Protein AF-A0A7Y5WHW0-F1 (afdb_monomer_lite)

Foldseek 3Di:
DDLVVLQVLQLVLVVQCVVDDDPVSNVVSVVSNVVSLVVVCVQCVPLSVVCVVVPNDSNGGSPVSDDDDPPPPVDDD

Sequence (77 aa):
MADLELCRVWRASFWALHTQTSMAGLLRLVVLRQRCLDELERRDSAAVRAWLDHGAQAAGGPERYLRHPPDGHADAA

Structure (mmCIF, N/CA/C/O backbone):
data_AF-A0A7Y5WHW0-F1
#
_entry.id   AF-A0A7Y5WHW0-F1
#
loop_
_atom_site.group_PDB
_atom_site.id
_atom_site.type_symbol
_atom_site.label_atom_id
_atom_site.label_alt_id
_atom_site.label_comp_id
_atom_site.label_asym_id
_atom_site.label_entity_id
_atom_site.label_seq_id
_atom_site.pdbx_PDB_ins_code
_atom_site.Cartn_x
_atom_site.Cartn_y
_atom_site.Cartn_z
_atom_site.occupancy
_atom_site.B_iso_or_equiv
_atom_site.auth_seq_id
_atom_site.auth_comp_id
_atom_site.auth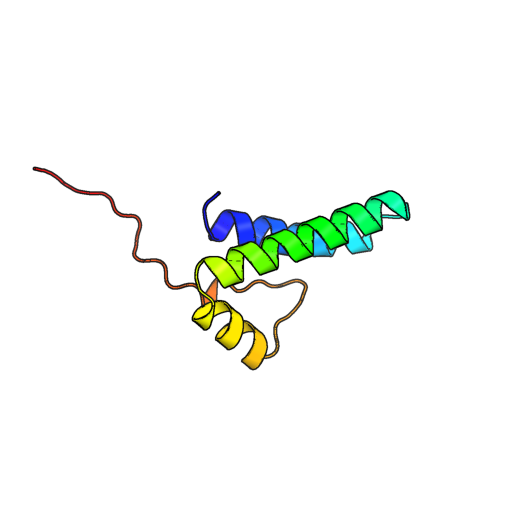_asym_id
_atom_site.auth_atom_id
_atom_site.pdbx_PDB_model_num
ATOM 1 N N . MET A 1 1 ? 10.839 12.535 -0.667 1.00 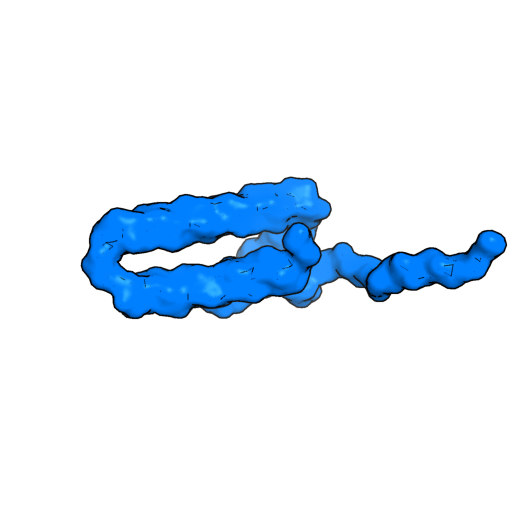65.50 1 MET A N 1
ATOM 2 C CA . MET A 1 1 ? 10.829 11.139 -0.170 1.00 65.50 1 MET A CA 1
ATOM 3 C C . MET A 1 1 ? 11.323 10.247 -1.295 1.00 65.50 1 MET A C 1
ATOM 5 O O . MET A 1 1 ? 10.715 10.302 -2.357 1.00 65.50 1 MET A O 1
ATOM 9 N N . ALA A 1 2 ? 12.425 9.519 -1.110 1.00 88.38 2 ALA A N 1
ATOM 10 C CA . ALA A 1 2 ? 12.943 8.561 -2.097 1.00 88.38 2 ALA A CA 1
ATOM 11 C C . ALA A 1 2 ? 12.043 7.312 -2.182 1.00 88.38 2 ALA A C 1
ATOM 13 O O . ALA A 1 2 ? 11.249 7.077 -1.268 1.00 88.38 2 ALA A O 1
ATOM 14 N N . ASP A 1 3 ? 12.152 6.507 -3.239 1.00 89.62 3 ASP A N 1
ATOM 15 C CA . ASP A 1 3 ? 11.261 5.350 -3.430 1.00 89.62 3 ASP A CA 1
ATOM 16 C C . ASP A 1 3 ? 11.426 4.300 -2.327 1.00 89.62 3 ASP A C 1
ATOM 18 O O . ASP A 1 3 ? 10.446 3.736 -1.840 1.00 89.62 3 ASP A O 1
ATOM 22 N N . LEU A 1 4 ? 12.659 4.092 -1.855 1.00 90.62 4 LEU A N 1
ATOM 23 C CA . LEU A 1 4 ? 12.935 3.191 -0.735 1.00 90.62 4 LEU A CA 1
ATOM 24 C C . LEU A 1 4 ? 12.277 3.661 0.567 1.00 90.62 4 LEU A C 1
ATOM 26 O O . LEU A 1 4 ? 11.794 2.837 1.343 1.00 90.62 4 LEU A O 1
ATOM 30 N N . GLU A 1 5 ? 12.210 4.973 0.800 1.00 93.00 5 GLU A N 1
ATOM 31 C CA . GLU A 1 5 ? 11.496 5.535 1.952 1.00 93.00 5 GLU A CA 1
ATOM 32 C C . GLU A 1 5 ? 9.987 5.306 1.830 1.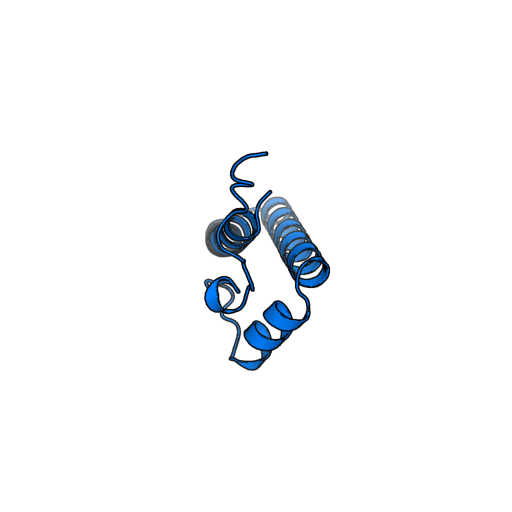00 93.00 5 GLU A C 1
ATOM 34 O O . GLU A 1 5 ? 9.342 4.900 2.795 1.00 93.00 5 GLU A O 1
ATOM 39 N N . LEU A 1 6 ? 9.428 5.463 0.629 1.00 94.25 6 LEU A N 1
ATOM 40 C CA . LEU A 1 6 ? 8.016 5.187 0.372 1.00 94.25 6 LEU A CA 1
ATOM 41 C C . LEU A 1 6 ? 7.669 3.710 0.617 1.00 94.25 6 LEU A C 1
ATOM 43 O O . LEU A 1 6 ? 6.662 3.400 1.256 1.00 94.25 6 LEU A O 1
ATOM 47 N N . CYS A 1 7 ? 8.543 2.792 0.199 1.00 94.00 7 CYS A N 1
ATOM 48 C CA . CYS A 1 7 ? 8.360 1.365 0.450 1.00 94.00 7 CYS A CA 1
ATOM 49 C C . CYS A 1 7 ? 8.503 1.001 1.938 1.00 94.00 7 CYS A C 1
ATOM 51 O O . CYS A 1 7 ? 7.757 0.162 2.449 1.00 94.00 7 CYS A O 1
ATOM 53 N N . ARG A 1 8 ? 9.408 1.664 2.675 1.00 94.56 8 ARG A N 1
ATOM 54 C CA . ARG A 1 8 ? 9.507 1.529 4.140 1.00 94.56 8 ARG A CA 1
ATOM 55 C C . ARG A 1 8 ? 8.217 1.974 4.825 1.00 94.56 8 ARG A C 1
ATOM 57 O O . ARG A 1 8 ? 7.712 1.241 5.675 1.00 94.56 8 ARG A O 1
ATOM 64 N N . VAL A 1 9 ? 7.653 3.120 4.432 1.00 96.50 9 VAL A N 1
ATOM 65 C CA . VAL A 1 9 ? 6.366 3.612 4.954 1.00 96.50 9 VAL A CA 1
ATOM 66 C C . VAL A 1 9 ? 5.240 2.622 4.649 1.00 96.50 9 V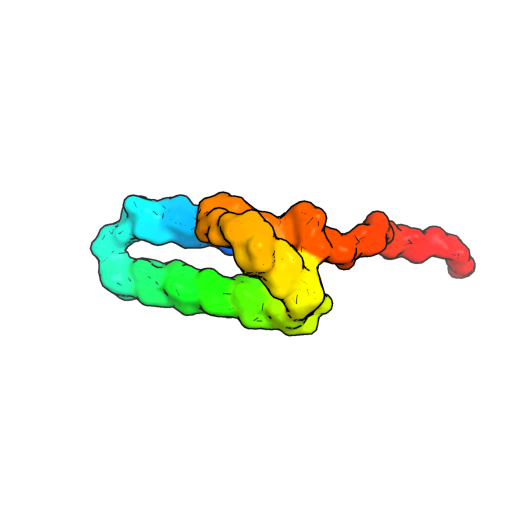AL A C 1
ATOM 68 O O . VAL A 1 9 ? 4.462 2.280 5.543 1.00 96.50 9 VAL A O 1
ATOM 71 N N . TRP A 1 10 ? 5.184 2.090 3.425 1.00 95.56 10 TRP A N 1
ATOM 72 C CA . TRP A 1 10 ? 4.223 1.053 3.049 1.00 95.56 10 TRP A CA 1
ATOM 73 C C . TRP A 1 10 ? 4.317 -0.183 3.960 1.00 95.56 10 TRP A C 1
ATOM 75 O O . TRP A 1 10 ? 3.308 -0.585 4.546 1.00 95.56 10 TRP A O 1
ATOM 85 N N . ARG A 1 11 ? 5.514 -0.748 4.166 1.00 95.62 11 ARG A N 1
ATOM 86 C CA . ARG A 1 11 ? 5.701 -1.925 5.037 1.00 95.62 11 ARG A CA 1
ATOM 87 C C . ARG A 1 11 ? 5.389 -1.625 6.503 1.00 95.62 11 ARG A C 1
ATOM 89 O O . ARG A 1 11 ? 4.712 -2.411 7.161 1.00 95.62 11 ARG A O 1
ATOM 96 N N . ALA A 1 12 ? 5.825 -0.477 7.015 1.00 96.25 12 ALA A N 1
ATOM 97 C CA . ALA A 1 12 ? 5.551 -0.069 8.393 1.00 96.25 12 ALA A CA 1
ATOM 98 C C . ALA A 1 12 ? 4.045 0.106 8.651 1.00 96.25 12 ALA A C 1
ATOM 100 O O . ALA A 1 12 ? 3.532 -0.328 9.683 1.00 96.25 12 ALA A O 1
ATOM 101 N N . SER A 1 13 ? 3.315 0.682 7.691 1.00 96.75 13 SER A N 1
ATOM 102 C CA . SER A 1 13 ? 1.866 0.879 7.811 1.00 96.75 13 SER A CA 1
ATOM 103 C C . SER A 1 13 ? 1.077 -0.434 7.890 1.00 96.75 13 SER A C 1
ATOM 105 O O . SER A 1 13 ? 0.024 -0.463 8.524 1.00 96.75 13 SER A O 1
ATOM 107 N N . PHE A 1 14 ? 1.582 -1.529 7.305 1.00 96.12 14 PHE A N 1
ATOM 108 C CA . PHE A 1 14 ? 0.969 -2.853 7.440 1.00 96.12 14 PHE A CA 1
ATOM 109 C C . PHE A 1 14 ? 1.009 -3.327 8.893 1.00 96.12 14 PHE A C 1
ATOM 111 O O . PHE A 1 14 ? -0.019 -3.710 9.447 1.00 96.12 14 PHE A O 1
ATOM 118 N N . TRP A 1 15 ? 2.170 -3.249 9.543 1.00 96.25 15 TRP A N 1
ATOM 119 C CA . TRP A 1 15 ? 2.302 -3.637 10.948 1.00 96.25 15 TRP A CA 1
ATOM 120 C C . TRP A 1 15 ? 1.513 -2.713 11.874 1.00 96.25 15 TRP A C 1
ATOM 122 O O . TRP A 1 15 ? 0.860 -3.186 12.800 1.00 96.25 15 TRP A O 1
ATOM 132 N N . ALA A 1 16 ? 1.486 -1.412 11.576 1.00 97.19 16 ALA A N 1
ATOM 133 C CA . ALA A 1 16 ? 0.676 -0.456 12.322 1.00 97.19 16 ALA A CA 1
ATOM 134 C C . ALA A 1 16 ? -0.832 -0.759 12.240 1.00 97.19 16 ALA A C 1
ATOM 136 O O . ALA A 1 16 ? -1.541 -0.543 13.218 1.00 97.19 16 ALA A O 1
ATOM 137 N N . LEU A 1 17 ? -1.335 -1.289 11.116 1.00 96.75 17 LEU A N 1
ATOM 138 C CA . LEU A 1 17 ? -2.738 -1.717 11.011 1.00 96.75 17 LEU A CA 1
ATOM 139 C C . LEU A 1 17 ? -3.067 -2.870 11.967 1.00 96.75 17 LEU A C 1
ATOM 141 O O . LEU A 1 17 ? -4.174 -2.912 12.489 1.00 96.75 17 LEU A O 1
ATOM 145 N N . HIS A 1 18 ? -2.117 -3.771 12.226 1.00 95.06 18 HIS A N 1
ATOM 146 C CA . HIS A 1 18 ? -2.332 -4.933 13.098 1.00 95.06 18 HIS A CA 1
ATOM 147 C C . HIS A 1 18 ? -2.341 -4.575 14.586 1.00 95.06 18 HIS A C 1
ATOM 149 O O . HIS A 1 18 ? -2.879 -5.326 15.394 1.00 95.06 18 HIS A O 1
ATOM 155 N N . THR A 1 19 ? -1.742 -3.445 14.959 1.00 96.69 19 THR A N 1
ATOM 156 C CA . THR A 1 19 ? -1.645 -3.003 16.357 1.00 96.69 19 THR A CA 1
ATOM 157 C C . THR A 1 19 ? -2.594 -1.853 16.688 1.00 96.69 19 THR A C 1
ATOM 159 O O . THR A 1 19 ? -2.773 -1.515 17.858 1.00 96.69 19 THR A O 1
ATOM 162 N N . GLN A 1 20 ? -3.218 -1.238 15.681 1.00 97.75 20 GLN A N 1
ATOM 163 C CA . GLN A 1 20 ? -4.112 -0.107 15.871 1.00 97.75 20 GLN A CA 1
ATOM 164 C C . GLN A 1 20 ? -5.509 -0.556 16.307 1.00 97.75 20 GLN A C 1
ATOM 166 O O . GLN A 1 20 ? -6.166 -1.343 15.637 1.00 97.75 20 GLN A O 1
ATOM 171 N N . THR A 1 21 ? -5.995 0.018 17.406 1.00 96.94 21 THR A N 1
ATOM 172 C CA . THR A 1 21 ? -7.294 -0.334 17.999 1.00 96.94 21 THR A CA 1
ATOM 173 C C . THR A 1 21 ? -8.376 0.713 17.746 1.00 96.94 21 THR A C 1
ATOM 175 O O . THR A 1 21 ? -9.564 0.408 17.821 1.00 96.94 21 THR A O 1
ATOM 178 N N . SER A 1 22 ? -7.996 1.953 17.425 1.00 98.12 22 SER A N 1
ATOM 179 C CA . SER A 1 22 ? -8.959 3.022 17.162 1.00 98.12 22 SER A CA 1
ATOM 180 C C . SER A 1 22 ? -9.396 3.045 15.697 1.00 98.12 22 SER A C 1
ATOM 182 O O . SER A 1 22 ? -8.565 3.053 14.788 1.00 98.12 22 SER A O 1
ATOM 184 N N . MET A 1 23 ? -10.706 3.165 15.458 1.00 97.69 23 MET A N 1
ATOM 185 C CA . MET A 1 23 ? -11.270 3.286 14.106 1.00 97.69 23 MET A CA 1
ATOM 186 C C . MET A 1 23 ? -10.686 4.486 13.346 1.00 97.69 23 MET A C 1
ATOM 188 O O . MET A 1 23 ? -10.286 4.373 12.191 1.00 97.69 23 MET A O 1
ATOM 192 N N . ALA A 1 24 ? -10.556 5.634 14.017 1.00 97.94 24 ALA A N 1
ATOM 193 C CA . ALA A 1 24 ? -9.935 6.818 13.428 1.00 97.94 24 ALA A CA 1
ATOM 194 C C . ALA A 1 24 ? -8.455 6.582 13.066 1.00 97.94 24 ALA A C 1
ATOM 196 O O . ALA A 1 24 ? -7.973 7.099 12.060 1.00 97.94 24 ALA A O 1
ATOM 197 N N . GLY A 1 25 ? -7.725 5.797 13.867 1.00 98.12 25 GLY A N 1
ATOM 198 C CA . GLY A 1 25 ? -6.355 5.390 13.563 1.00 98.12 25 GLY A CA 1
ATOM 199 C C . GLY A 1 25 ? -6.276 4.448 12.364 1.00 98.12 25 GLY A C 1
ATOM 200 O O . GLY A 1 25 ? -5.435 4.661 11.492 1.00 98.12 25 GLY A O 1
ATOM 201 N N . LEU A 1 26 ? -7.176 3.464 12.282 1.00 98.31 26 LEU A N 1
ATOM 202 C CA . LEU A 1 26 ? -7.274 2.552 11.140 1.00 98.31 26 LEU A CA 1
ATOM 203 C C . LEU A 1 26 ? -7.547 3.320 9.843 1.00 98.31 26 LEU A C 1
ATOM 205 O O . LEU A 1 26 ? -6.833 3.129 8.862 1.00 98.31 26 LEU A O 1
ATOM 209 N N . LEU A 1 27 ? -8.497 4.261 9.858 1.00 98.31 27 LEU A N 1
ATOM 210 C CA . LEU A 1 27 ? -8.792 5.112 8.701 1.00 98.31 27 LEU A CA 1
ATOM 211 C C . LEU A 1 27 ? -7.567 5.921 8.254 1.00 98.31 27 LEU A C 1
ATOM 213 O O . LEU A 1 27 ? -7.260 5.960 7.064 1.00 98.31 27 LEU A O 1
ATOM 217 N N . ARG A 1 28 ? -6.816 6.518 9.191 1.00 98.25 28 ARG A N 1
ATOM 218 C CA . ARG A 1 28 ? -5.576 7.243 8.854 1.00 98.25 28 ARG A CA 1
ATOM 219 C C . ARG A 1 28 ? -4.532 6.340 8.198 1.00 98.25 28 ARG A C 1
ATOM 221 O O . ARG A 1 28 ? -3.870 6.773 7.259 1.00 98.25 28 ARG A O 1
ATOM 228 N N . LEU A 1 29 ? -4.389 5.102 8.668 1.00 98.25 29 LEU A N 1
ATOM 229 C CA . LEU A 1 29 ? -3.446 4.136 8.101 1.00 98.25 29 LEU A CA 1
ATOM 230 C C . LEU A 1 29 ? -3.870 3.660 6.707 1.00 98.25 29 LEU A C 1
ATOM 232 O O . LEU A 1 29 ? -3.019 3.544 5.829 1.00 98.25 29 LEU A O 1
ATOM 236 N N . VAL A 1 30 ? -5.166 3.447 6.471 1.00 97.38 30 VAL A N 1
ATOM 237 C CA . VAL A 1 30 ? -5.694 3.125 5.134 1.00 97.38 30 VAL A CA 1
ATOM 238 C C . VAL A 1 30 ? -5.430 4.272 4.157 1.00 97.38 30 VAL A C 1
ATOM 240 O O . VAL A 1 30 ? -4.894 4.038 3.076 1.00 97.38 30 VAL A O 1
ATOM 243 N N . VAL A 1 31 ? -5.706 5.517 4.558 1.00 98.31 31 VAL A N 1
ATOM 244 C CA . VAL A 1 31 ? -5.418 6.710 3.740 1.00 98.31 31 VAL A CA 1
ATOM 245 C C . VAL A 1 31 ? -3.921 6.842 3.448 1.00 98.31 31 VAL A C 1
ATOM 247 O O . VAL A 1 31 ? -3.535 7.149 2.322 1.00 98.31 31 VAL A O 1
ATOM 250 N N . LEU A 1 32 ? -3.058 6.590 4.438 1.00 97.94 32 LEU A N 1
ATOM 251 C CA . LEU A 1 32 ? -1.607 6.594 4.240 1.00 97.94 32 LEU A CA 1
ATOM 252 C C . LEU A 1 32 ? -1.179 5.548 3.204 1.00 97.94 32 LEU A C 1
ATOM 254 O O . LEU A 1 32 ? -0.362 5.845 2.334 1.00 97.94 32 LEU A O 1
ATOM 258 N N . ARG A 1 33 ? -1.738 4.339 3.282 1.00 96.94 33 ARG A N 1
ATOM 259 C CA . ARG A 1 33 ? -1.445 3.253 2.340 1.00 96.94 33 ARG A CA 1
ATOM 260 C C . ARG A 1 33 ? -1.887 3.581 0.925 1.00 96.94 33 ARG A C 1
ATOM 262 O O . ARG A 1 33 ? -1.109 3.346 0.008 1.00 96.94 33 ARG A O 1
ATOM 269 N N . GLN A 1 34 ? -3.074 4.161 0.763 1.00 97.38 34 GLN A N 1
ATOM 270 C CA . GLN A 1 34 ? -3.548 4.631 -0.536 1.00 97.38 34 GLN A CA 1
ATOM 271 C C . GLN A 1 34 ? -2.570 5.648 -1.134 1.00 97.38 34 GLN A C 1
ATOM 273 O O . GLN A 1 34 ? -2.066 5.429 -2.225 1.00 97.38 34 GLN A O 1
ATOM 278 N N . ARG A 1 35 ? -2.176 6.673 -0.366 1.00 97.69 35 ARG A N 1
ATOM 279 C CA . ARG A 1 35 ? -1.193 7.671 -0.826 1.00 97.69 35 ARG A CA 1
ATOM 280 C C . ARG A 1 35 ? 0.157 7.061 -1.205 1.00 97.69 35 ARG A C 1
ATOM 282 O O . ARG A 1 35 ? 0.809 7.564 -2.113 1.00 97.69 35 ARG A O 1
ATOM 289 N N . CYS A 1 36 ? 0.596 6.009 -0.507 1.00 95.88 36 CYS A N 1
ATOM 290 C CA . CYS A 1 36 ? 1.821 5.304 -0.882 1.00 95.88 36 CYS A CA 1
ATOM 291 C C . CYS A 1 36 ? 1.678 4.616 -2.240 1.00 95.88 36 CYS A C 1
ATOM 293 O O . CYS A 1 36 ? 2.585 4.726 -3.056 1.00 95.88 36 CYS A O 1
ATOM 295 N N . LEU A 1 37 ? 0.560 3.925 -2.479 1.00 94.75 37 LEU A N 1
ATOM 296 C CA . LEU A 1 37 ? 0.294 3.271 -3.761 1.00 94.75 37 LEU A CA 1
ATOM 297 C C . LEU A 1 37 ? 0.168 4.287 -4.893 1.00 94.75 37 LEU A C 1
ATOM 299 O O . LEU A 1 37 ? 0.832 4.113 -5.908 1.00 94.75 37 LEU A O 1
ATOM 303 N N . ASP A 1 38 ? -0.590 5.363 -4.680 1.00 96.50 38 ASP A N 1
A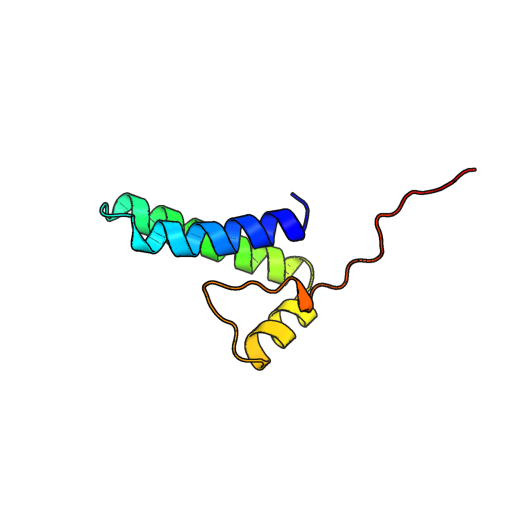TOM 304 C CA . ASP A 1 38 ? -0.763 6.436 -5.662 1.00 96.50 38 ASP A CA 1
ATOM 305 C C . ASP A 1 38 ? 0.600 7.016 -6.072 1.00 96.50 38 ASP A C 1
ATOM 307 O O . ASP A 1 38 ? 0.888 7.211 -7.250 1.00 96.50 38 ASP A O 1
ATOM 311 N N . GLU A 1 39 ? 1.479 7.261 -5.096 1.00 96.31 39 GLU A N 1
ATOM 312 C CA . GLU A 1 39 ? 2.804 7.815 -5.358 1.00 96.31 39 GLU A CA 1
ATOM 313 C C . GLU A 1 39 ? 3.757 6.795 -6.006 1.00 96.31 39 GLU A C 1
ATOM 315 O O . GLU A 1 39 ? 4.540 7.178 -6.874 1.00 96.31 39 GLU A O 1
ATOM 320 N N . LEU A 1 40 ? 3.690 5.511 -5.636 1.00 93.56 40 LEU A N 1
ATOM 321 C CA . LEU A 1 40 ? 4.457 4.443 -6.293 1.00 93.56 40 LEU A CA 1
ATOM 322 C C . LEU A 1 40 ? 4.030 4.280 -7.757 1.00 93.56 40 LEU A C 1
ATOM 324 O O . LEU A 1 40 ? 4.881 4.213 -8.641 1.00 93.56 40 LEU A O 1
ATOM 328 N N . GLU A 1 41 ? 2.724 4.267 -8.024 1.00 94.44 41 GLU A N 1
ATOM 329 C CA . GLU A 1 41 ? 2.169 4.143 -9.373 1.00 94.44 41 GLU A CA 1
ATOM 330 C C . GLU A 1 41 ? 2.504 5.367 -10.232 1.00 94.44 41 GLU A C 1
ATOM 332 O O . GLU A 1 41 ? 2.886 5.225 -11.395 1.00 94.44 41 GLU A O 1
ATOM 337 N N . ARG A 1 42 ? 2.451 6.571 -9.647 1.00 95.19 42 ARG A N 1
ATOM 338 C CA . ARG A 1 42 ? 2.851 7.816 -10.318 1.00 95.19 42 ARG A CA 1
ATOM 339 C C . ARG A 1 42 ? 4.331 7.820 -10.718 1.00 95.19 42 ARG A C 1
ATOM 341 O O . ARG A 1 42 ? 4.681 8.464 -11.706 1.00 95.19 42 ARG A O 1
ATOM 348 N N . ARG A 1 43 ? 5.204 7.168 -9.941 1.00 93.50 43 ARG A N 1
ATOM 349 C CA . ARG A 1 43 ? 6.656 7.120 -10.195 1.00 93.50 43 ARG A CA 1
ATOM 350 C C . ARG A 1 43 ? 7.057 6.028 -11.175 1.00 93.50 43 ARG A C 1
ATOM 352 O O . ARG A 1 43 ? 7.840 6.301 -12.078 1.00 93.50 43 ARG A O 1
ATOM 359 N N . ASP A 1 44 ? 6.531 4.820 -10.998 1.00 92.62 44 ASP A N 1
ATOM 360 C CA . ASP A 1 44 ? 6.848 3.669 -11.842 1.00 92.62 44 ASP A CA 1
ATOM 361 C C . ASP A 1 44 ? 5.667 2.683 -11.867 1.00 92.62 44 ASP A C 1
ATOM 363 O O . ASP A 1 44 ? 5.635 1.658 -11.179 1.00 92.62 44 ASP A O 1
ATOM 367 N N . SER A 1 45 ? 4.661 3.003 -12.683 1.00 93.94 45 SER A N 1
ATOM 368 C CA . SER A 1 45 ? 3.476 2.157 -12.874 1.00 93.94 45 SER A CA 1
ATOM 369 C C . SER A 1 45 ? 3.819 0.761 -13.405 1.00 93.94 45 SER A C 1
ATOM 371 O O . SER A 1 45 ? 3.123 -0.205 -13.083 1.00 93.94 45 SER A O 1
ATOM 373 N N . ALA A 1 46 ? 4.910 0.615 -14.167 1.00 93.25 46 ALA A N 1
ATOM 374 C CA . ALA A 1 46 ? 5.368 -0.679 -14.661 1.00 93.25 46 ALA A CA 1
ATOM 375 C C . ALA A 1 46 ? 5.905 -1.555 -13.519 1.00 93.25 46 ALA A C 1
ATOM 377 O O . ALA A 1 46 ? 5.548 -2.732 -13.436 1.00 93.25 46 ALA A O 1
ATOM 378 N N . ALA A 1 47 ? 6.697 -0.985 -12.608 1.00 92.00 47 ALA A N 1
ATOM 379 C CA . ALA A 1 47 ? 7.164 -1.680 -11.411 1.00 92.00 47 ALA A CA 1
ATOM 380 C C . ALA A 1 47 ? 6.011 -2.078 -10.482 1.00 92.00 47 ALA A C 1
ATOM 382 O O . ALA A 1 47 ? 5.984 -3.208 -9.988 1.00 92.00 47 ALA A O 1
ATOM 383 N N . VAL A 1 48 ? 5.033 -1.189 -10.269 1.00 93.06 48 VAL A N 1
ATOM 384 C CA . VAL A 1 48 ? 3.841 -1.501 -9.460 1.00 93.06 48 VAL A CA 1
ATOM 385 C C . VAL A 1 48 ? 3.043 -2.638 -10.087 1.00 93.06 48 VAL A C 1
ATOM 387 O O . VAL A 1 48 ? 2.671 -3.580 -9.389 1.00 93.06 48 VAL A O 1
ATOM 390 N N . ARG A 1 49 ? 2.839 -2.610 -11.406 1.00 93.88 49 ARG A N 1
ATOM 391 C CA . ARG A 1 49 ? 2.149 -3.689 -12.115 1.00 93.88 49 ARG A CA 1
ATOM 392 C C . ARG A 1 49 ? 2.898 -5.016 -12.004 1.00 93.88 49 ARG A C 1
ATOM 394 O O . ARG A 1 49 ? 2.297 -6.016 -11.628 1.00 93.88 49 ARG A O 1
ATOM 401 N N . ALA A 1 50 ? 4.212 -5.012 -12.228 1.00 93.25 50 ALA A N 1
ATOM 402 C CA . ALA A 1 50 ? 5.042 -6.203 -12.070 1.00 93.25 50 ALA A CA 1
ATOM 403 C C . ALA A 1 50 ? 4.969 -6.761 -10.640 1.00 93.25 50 ALA A C 1
ATOM 405 O O . ALA A 1 50 ? 4.880 -7.973 -10.451 1.00 93.25 50 ALA A O 1
ATOM 406 N N . TRP A 1 51 ? 4.959 -5.893 -9.629 1.00 93.31 51 TRP A N 1
ATOM 407 C CA . TRP A 1 51 ? 4.791 -6.302 -8.240 1.00 93.31 51 TRP A CA 1
ATOM 408 C C . TRP A 1 51 ? 3.436 -6.966 -7.972 1.00 93.31 51 TRP A C 1
ATOM 410 O O . TRP A 1 51 ? 3.403 -8.027 -7.344 1.00 93.31 51 TRP A O 1
ATOM 420 N N . LEU A 1 52 ? 2.343 -6.378 -8.465 1.00 92.06 52 LEU A N 1
ATOM 421 C CA . LEU A 1 52 ? 0.990 -6.922 -8.327 1.00 92.06 52 LEU A CA 1
ATOM 422 C C . LEU A 1 52 ? 0.844 -8.277 -9.034 1.00 92.06 52 LEU A C 1
ATOM 424 O O . LEU A 1 52 ? 0.365 -9.229 -8.417 1.00 92.06 52 LEU A O 1
ATOM 428 N N . ASP A 1 53 ? 1.340 -8.393 -10.268 1.00 94.12 53 ASP A N 1
ATOM 429 C CA . ASP A 1 53 ? 1.251 -9.613 -11.083 1.00 94.12 53 ASP A CA 1
ATOM 430 C C . ASP A 1 53 ? 2.008 -10.805 -10.460 1.00 94.12 53 ASP A C 1
ATOM 432 O O . ASP A 1 53 ? 1.646 -11.961 -10.670 1.00 94.12 53 ASP A O 1
ATOM 436 N N . HIS A 1 54 ? 3.026 -10.545 -9.631 1.00 89.81 54 HIS A N 1
ATOM 437 C CA . HIS A 1 54 ? 3.797 -11.568 -8.910 1.00 89.81 54 HIS A CA 1
ATOM 438 C C . HIS A 1 54 ? 3.276 -11.837 -7.484 1.00 89.81 54 HIS A C 1
ATOM 440 O O . HIS A 1 54 ? 4.030 -12.293 -6.618 1.00 89.81 54 HIS A O 1
ATOM 446 N N . GLY A 1 55 ? 1.999 -11.542 -7.218 1.00 88.25 55 GLY A N 1
ATOM 447 C CA . GLY A 1 55 ? 1.334 -11.871 -5.954 1.00 88.25 55 GLY A CA 1
ATOM 448 C C . GLY A 1 55 ? 1.706 -10.937 -4.803 1.00 88.25 55 GLY A C 1
ATOM 449 O O . GLY A 1 55 ? 2.056 -11.409 -3.721 1.00 88.25 55 GLY A O 1
ATOM 450 N N . ALA A 1 56 ? 1.662 -9.621 -5.041 1.00 87.44 56 ALA A N 1
ATOM 451 C CA . ALA A 1 56 ? 2.013 -8.580 -4.074 1.00 87.44 56 ALA A CA 1
ATOM 452 C C . ALA A 1 56 ? 1.584 -8.901 -2.630 1.00 87.44 56 ALA A C 1
ATOM 454 O O . ALA A 1 56 ? 0.402 -8.983 -2.295 1.00 87.44 56 ALA A O 1
ATOM 455 N N . GLN A 1 57 ? 2.571 -9.030 -1.742 1.00 89.00 57 GLN A N 1
ATOM 456 C CA . GLN A 1 57 ? 2.329 -9.233 -0.318 1.00 89.00 57 GLN A CA 1
ATOM 457 C C . GLN A 1 57 ? 2.187 -7.879 0.378 1.00 89.00 57 GLN A C 1
ATOM 459 O O . GLN A 1 57 ? 3.100 -7.057 0.326 1.00 89.00 57 GLN A O 1
ATOM 464 N N . ALA A 1 58 ? 1.079 -7.667 1.092 1.00 84.19 58 ALA A N 1
ATOM 465 C CA . ALA A 1 58 ? 0.780 -6.400 1.770 1.00 84.19 58 ALA A CA 1
ATOM 466 C C . ALA A 1 58 ? 1.805 -5.996 2.852 1.00 84.19 58 ALA A C 1
ATOM 468 O O . ALA A 1 58 ? 1.921 -4.805 3.148 1.00 84.19 58 ALA A O 1
ATOM 469 N N . ALA A 1 59 ? 2.520 -6.980 3.416 1.00 88.38 59 ALA A N 1
ATOM 470 C CA . ALA A 1 59 ? 3.625 -6.813 4.365 1.00 88.38 59 ALA A CA 1
ATOM 471 C C . ALA A 1 59 ? 4.997 -6.611 3.688 1.00 88.38 59 ALA A C 1
ATOM 473 O O . ALA A 1 59 ? 5.937 -6.133 4.325 1.00 88.38 59 ALA A O 1
ATOM 474 N N . GLY A 1 60 ? 5.119 -7.004 2.416 1.00 86.81 60 GLY A N 1
ATOM 475 C CA . GLY A 1 60 ? 6.265 -6.705 1.558 1.00 86.81 60 GLY A CA 1
ATOM 476 C C . GLY A 1 60 ? 6.062 -5.384 0.816 1.00 86.81 60 GLY A C 1
ATOM 477 O O . GLY A 1 60 ? 5.104 -4.668 1.088 1.00 86.81 60 GLY A O 1
ATOM 478 N N . GLY A 1 61 ? 6.940 -5.058 -0.128 1.00 86.69 61 GLY A N 1
ATOM 479 C CA . GLY A 1 61 ? 6.811 -3.876 -0.981 1.00 86.69 61 GLY A CA 1
ATOM 480 C C . GLY A 1 61 ? 7.377 -4.110 -2.387 1.00 86.69 61 GLY A C 1
ATOM 481 O O . GLY A 1 61 ? 7.875 -5.205 -2.682 1.00 86.69 61 GLY A O 1
ATOM 482 N N . PRO A 1 62 ? 7.271 -3.108 -3.278 1.00 87.00 62 PRO A N 1
ATOM 483 C CA . PRO A 1 62 ? 7.727 -3.210 -4.659 1.00 87.00 62 PRO A CA 1
ATOM 484 C C . PRO A 1 62 ? 9.235 -2.979 -4.827 1.00 87.00 62 PRO A C 1
ATOM 486 O O . PRO A 1 62 ? 9.681 -2.872 -5.963 1.00 87.00 62 PRO A O 1
ATOM 489 N N . GLU A 1 63 ? 10.039 -2.921 -3.753 1.00 89.62 63 GLU A N 1
ATOM 490 C CA . GLU A 1 63 ? 11.464 -2.541 -3.811 1.00 89.62 63 GLU A CA 1
ATOM 491 C C . GLU A 1 63 ? 12.256 -3.305 -4.880 1.00 89.62 63 GLU A C 1
ATOM 493 O O . GLU A 1 63 ? 13.112 -2.732 -5.542 1.00 89.62 63 GLU A O 1
ATOM 498 N N . ARG A 1 64 ? 11.941 -4.590 -5.079 1.00 87.50 64 ARG A N 1
ATOM 499 C CA . ARG A 1 64 ? 12.606 -5.463 -6.061 1.00 87.50 64 ARG A CA 1
ATOM 500 C C . ARG A 1 64 ? 12.236 -5.189 -7.526 1.00 87.50 64 ARG A C 1
ATOM 502 O O . ARG A 1 64 ? 12.879 -5.733 -8.414 1.00 87.50 64 ARG A O 1
ATOM 509 N N . TYR A 1 65 ? 11.180 -4.417 -7.768 1.00 87.62 65 TYR A N 1
ATOM 510 C CA . TYR A 1 65 ? 10.662 -4.091 -9.101 1.00 87.62 65 TYR A CA 1
ATOM 511 C C . TYR A 1 65 ? 10.968 -2.661 -9.519 1.00 87.62 65 TYR A C 1
ATOM 513 O O . TYR A 1 65 ? 10.987 -2.375 -10.713 1.00 87.62 65 TYR A O 1
ATOM 521 N N . LEU A 1 66 ? 11.181 -1.774 -8.546 1.00 85.81 66 LEU A N 1
ATOM 522 C CA . LEU A 1 66 ? 11.503 -0.383 -8.810 1.00 85.81 66 LEU A CA 1
ATOM 523 C C . LEU A 1 66 ? 12.813 -0.307 -9.592 1.00 85.81 66 LEU A C 1
ATOM 525 O O . LEU A 1 66 ? 13.858 -0.782 -9.141 1.00 85.81 66 LEU A O 1
ATOM 529 N N . ARG A 1 67 ? 12.774 0.318 -10.769 1.00 76.56 67 ARG A N 1
ATOM 530 C CA . ARG A 1 67 ? 14.000 0.679 -11.480 1.00 76.56 67 ARG A CA 1
ATOM 531 C C . ARG A 1 67 ? 14.600 1.883 -10.767 1.00 76.56 67 ARG A C 1
ATOM 533 O O . ARG A 1 67 ? 14.121 2.999 -10.929 1.00 76.56 67 ARG A O 1
ATOM 540 N N . HIS A 1 68 ? 15.656 1.687 -9.988 1.00 63.12 68 HIS A N 1
ATOM 541 C CA . HIS A 1 68 ? 16.547 2.792 -9.641 1.00 63.12 68 HIS A CA 1
ATOM 542 C C . HIS A 1 68 ? 17.834 2.668 -10.462 1.00 63.12 68 HIS A C 1
ATOM 544 O O . HIS A 1 68 ? 18.468 1.611 -10.425 1.00 63.12 68 HIS A O 1
ATOM 550 N N . PRO A 1 69 ? 18.243 3.709 -11.214 1.00 45.59 69 PRO A N 1
ATOM 551 C CA . PRO A 1 69 ? 19.660 3.861 -11.501 1.00 45.59 69 PRO A CA 1
ATOM 552 C C . PRO A 1 69 ? 20.399 4.004 -10.156 1.00 45.59 69 PRO A C 1
ATOM 554 O O . PRO A 1 69 ? 19.806 4.536 -9.211 1.00 45.59 69 PRO A O 1
ATOM 557 N N . PRO A 1 70 ? 21.657 3.531 -10.030 1.00 40.28 70 PRO A N 1
ATOM 558 C CA . PRO A 1 70 ? 22.477 3.909 -8.884 1.00 40.28 70 PRO A CA 1
ATOM 559 C C . PRO A 1 70 ? 22.458 5.434 -8.797 1.00 40.28 70 PRO A C 1
ATOM 561 O O . PRO A 1 70 ? 22.497 6.099 -9.835 1.00 40.28 70 PRO A O 1
ATOM 564 N N . ASP A 1 71 ? 22.308 5.951 -7.579 1.00 52.41 71 ASP A N 1
ATOM 565 C CA . ASP A 1 71 ? 22.223 7.374 -7.275 1.00 52.41 71 ASP A CA 1
ATOM 566 C C . ASP A 1 71 ? 23.087 8.193 -8.234 1.00 52.41 71 ASP A C 1
ATOM 568 O O . ASP A 1 71 ? 24.290 7.949 -8.347 1.00 52.41 71 ASP A O 1
ATOM 572 N N . GLY A 1 72 ? 22.472 9.149 -8.934 1.00 48.38 72 GLY A N 1
ATOM 573 C CA . GLY A 1 72 ? 23.187 10.124 -9.744 1.00 48.38 72 GLY A CA 1
ATOM 574 C C . GLY A 1 72 ? 24.076 10.985 -8.854 1.00 48.38 72 GLY A C 1
ATOM 575 O O . GLY A 1 72 ? 23.733 12.122 -8.545 1.00 48.38 72 GLY A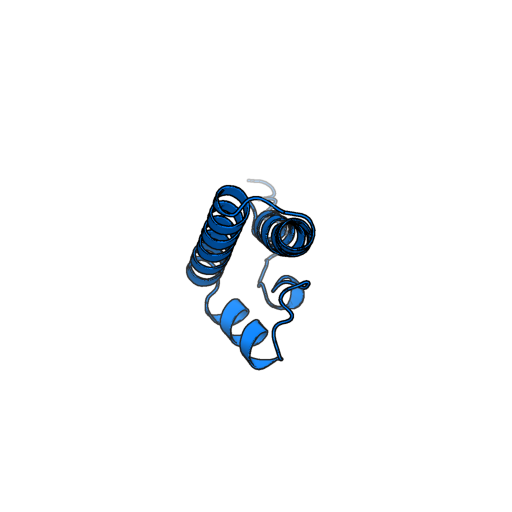 O 1
ATOM 576 N N . HIS A 1 73 ? 25.235 10.457 -8.468 1.00 44.41 73 HIS A N 1
ATOM 577 C CA . HIS A 1 73 ? 26.427 11.265 -8.326 1.00 44.41 73 HIS A CA 1
ATOM 578 C C . HIS A 1 73 ? 26.736 11.742 -9.740 1.00 44.41 73 HIS A C 1
ATOM 580 O O . HIS A 1 73 ? 27.339 11.030 -10.542 1.00 44.41 73 HIS A O 1
ATOM 586 N N . ALA A 1 74 ? 26.221 12.926 -10.068 1.00 45.38 74 ALA A N 1
ATOM 587 C CA . ALA A 1 74 ? 26.792 13.732 -11.125 1.00 45.38 74 ALA A CA 1
ATOM 588 C C . ALA A 1 74 ? 28.233 14.023 -10.699 1.00 45.38 74 ALA A C 1
ATOM 590 O O . ALA A 1 74 ? 28.491 14.919 -9.895 1.00 45.38 74 ALA A O 1
ATOM 591 N N . ASP A 1 75 ? 29.141 13.171 -11.158 1.00 39.28 75 ASP A N 1
ATOM 592 C CA . ASP A 1 75 ? 30.562 13.434 -11.117 1.00 39.28 75 ASP A CA 1
ATOM 593 C C . ASP A 1 75 ? 30.866 14.561 -12.112 1.00 39.28 75 ASP A C 1
ATOM 595 O O . ASP A 1 75 ? 30.329 14.581 -13.221 1.00 39.28 75 ASP A O 1
ATOM 599 N N . ALA A 1 76 ? 31.688 15.492 -11.638 1.00 39.38 76 ALA A N 1
ATOM 600 C CA . ALA A 1 76 ? 32.517 16.457 -12.352 1.00 39.38 76 ALA A CA 1
ATOM 601 C C . ALA A 1 76 ? 32.068 16.990 -13.734 1.00 39.38 76 ALA A C 1
ATOM 603 O O . ALA A 1 76 ? 32.115 16.296 -14.751 1.00 39.38 76 ALA A O 1
ATOM 604 N N . ALA A 1 77 ? 31.858 18.309 -13.786 1.00 40.84 77 ALA A N 1
ATOM 605 C CA . ALA A 1 77 ? 32.356 19.155 -14.872 1.00 40.84 77 ALA A CA 1
ATOM 606 C C . ALA A 1 77 ? 32.827 20.498 -14.302 1.00 40.84 77 ALA A C 1
ATOM 608 O O . ALA A 1 77 ? 32.070 21.082 -13.492 1.00 40.84 77 ALA A O 1
#

Secondary structure (DSSP, 8-state):
--HHHHHHHHHHHHHHHHH---HHHHHHHHHHHHHHHHHHHHHHHHHHHHHHHTT--TTS-STTT----S-------

Radius of gyration: 14.67 Å; chains: 1; bounding box: 44×31×33 Å

pLDDT: mean 87.0, std 16.88, range [39.28, 98.31]